Protein AF-A0A086QTF5-F1 (afdb_monomer_lite)

Foldseek 3Di:
DVVVVVVVVVVVVVVLLVVLVVLQCVLPPPPPQWHALVSVLVSCCVDPNVPDDSVNSVVVQVVLPPVPPRIRHSVSSSVVVVD

Secondary structure (DSSP, 8-state):
-HHHHHHHHHHHHHHHHHHHHHHHHHH-TT-SSEEEHHHHHHHHHHSTTTT--HHHHHHHHHHH-SS-SSEEEHHHHHHHHH-

InterPro domains:
  IPR002048 EF-hand domain [PF13499] (17-82)
  IPR002048 EF-hand domain [PS50222] (15-50)
  IPR002048 EF-hand domain [PS50222] (52-83)
  IPR002048 EF-hand domain [SM00054] (19-47)
  IPR002048 EF-hand domain [SM00054] (56-83)
  IPR002048 EF-hand domain [cd00051] (19-82)
  IPR011992 EF-hand domain pair [SSF47473] (1-81)
  IPR018247 EF-Hand 1, calcium-binding site [PS00018] (65-77)
  IPR039647 EF-hand domain pair protein CML-like [PTHR10891] (15-82)

pLDDT: mean 71.75, std 7.7, range [46.78, 82.25]

Structure (mmCIF, N/CA/C/O backbone):
data_AF-A0A086QTF5-F1
#
_entry.id   AF-A0A086QTF5-F1
#
loop_
_atom_site.group_PDB
_atom_site.id
_atom_site.type_symbol
_atom_site.label_atom_id
_atom_site.label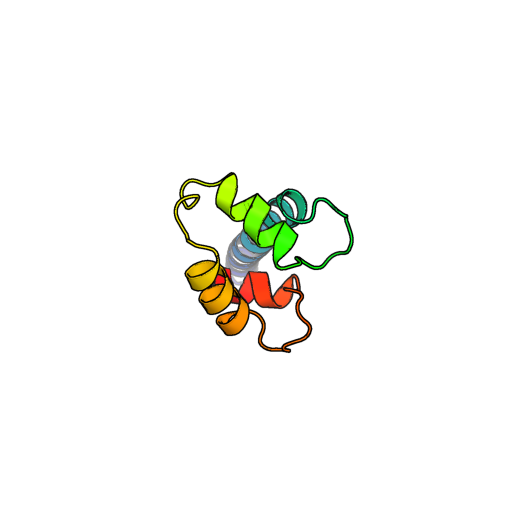_alt_id
_atom_site.label_comp_id
_atom_site.label_asym_id
_atom_site.label_entity_id
_atom_site.label_seq_id
_atom_site.pdbx_PDB_ins_code
_atom_site.Cartn_x
_atom_site.Cartn_y
_atom_site.Cartn_z
_atom_site.occupancy
_atom_site.B_iso_or_equiv
_atom_site.auth_seq_id
_atom_site.auth_comp_id
_atom_site.auth_asym_id
_atom_site.auth_atom_id
_atom_site.pdbx_PDB_model_num
ATOM 1 N N . TYR A 1 1 ? -28.973 22.246 -2.217 1.00 46.78 1 TYR A N 1
ATOM 2 C CA . TYR A 1 1 ? -27.923 22.326 -1.178 1.00 46.78 1 TYR A CA 1
ATOM 3 C C . TYR A 1 1 ? -27.190 20.994 -0.960 1.00 46.78 1 TYR A C 1
ATOM 5 O O . TYR A 1 1 ? -26.066 21.027 -0.485 1.00 46.78 1 TYR A O 1
ATOM 13 N N . ASN A 1 2 ? -27.748 19.841 -1.370 1.00 56.66 2 ASN A N 1
ATOM 14 C CA . ASN A 1 2 ? -27.091 18.532 -1.207 1.00 56.66 2 ASN A CA 1
ATOM 15 C C . ASN A 1 2 ? -26.132 18.149 -2.348 1.00 56.66 2 ASN A C 1
ATOM 17 O O . ASN A 1 2 ? -25.072 17.616 -2.064 1.00 56.66 2 ASN A O 1
ATOM 21 N N . GLU A 1 3 ? -26.413 18.500 -3.607 1.00 75.88 3 GLU A N 1
ATOM 22 C CA . GLU A 1 3 ? -25.548 18.129 -4.749 1.00 75.88 3 GLU A CA 1
ATOM 23 C C . GLU A 1 3 ? -24.118 18.677 -4.651 1.00 75.88 3 GLU A C 1
ATOM 25 O O . GLU A 1 3 ? -23.164 18.009 -5.031 1.00 75.88 3 GLU A O 1
ATOM 30 N N . PHE A 1 4 ? -23.957 19.875 -4.087 1.00 70.56 4 PHE A N 1
ATOM 31 C CA . PHE A 1 4 ? -22.651 20.526 -3.978 1.00 70.56 4 PHE A CA 1
ATOM 32 C C . PHE A 1 4 ? -21.780 19.903 -2.880 1.00 70.56 4 PHE A C 1
ATOM 34 O O . PHE A 1 4 ? -20.578 19.725 -3.063 1.00 70.56 4 PHE A O 1
ATOM 41 N N . ILE A 1 5 ? -22.399 19.534 -1.754 1.00 72.94 5 ILE A N 1
ATOM 42 C CA . ILE A 1 5 ? -21.726 18.828 -0.660 1.00 72.94 5 ILE A CA 1
ATOM 43 C C . ILE A 1 5 ? -21.425 17.393 -1.086 1.00 72.94 5 ILE A C 1
ATOM 45 O O . ILE A 1 5 ? -20.312 16.930 -0.871 1.00 72.94 5 ILE A O 1
ATOM 49 N N . SER A 1 6 ? -22.355 16.725 -1.773 1.00 75.56 6 SER A N 1
ATOM 50 C CA . SER A 1 6 ? -22.114 15.414 -2.373 1.00 75.56 6 SER A CA 1
ATOM 51 C C . SER A 1 6 ? -20.967 15.462 -3.377 1.00 75.56 6 SER A C 1
ATOM 53 O O . SER A 1 6 ? -20.084 14.630 -3.282 1.00 75.56 6 SER A O 1
ATOM 55 N N . ALA A 1 7 ? -20.901 16.449 -4.274 1.00 76.62 7 ALA A N 1
ATOM 56 C CA . ALA A 1 7 ? -19.808 16.564 -5.241 1.00 76.62 7 ALA A CA 1
ATOM 57 C C . ALA A 1 7 ? -18.450 16.859 -4.581 1.00 76.62 7 ALA A C 1
ATOM 59 O O . ALA A 1 7 ? -17.434 16.323 -5.013 1.00 76.62 7 ALA A O 1
ATOM 60 N N . LEU A 1 8 ? -18.413 17.680 -3.524 1.00 76.44 8 LEU A N 1
ATOM 61 C CA . LEU A 1 8 ? -17.187 17.952 -2.762 1.00 76.44 8 LEU A CA 1
ATOM 62 C C . LEU A 1 8 ? -16.735 16.746 -1.930 1.00 76.44 8 LEU A C 1
ATOM 64 O O . LEU A 1 8 ? -15.540 16.462 -1.886 1.00 76.44 8 LEU A O 1
ATOM 68 N N . LEU A 1 9 ? -17.671 16.035 -1.295 1.00 74.62 9 LEU A N 1
ATOM 69 C CA . LEU A 1 9 ? -17.389 14.809 -0.547 1.00 74.62 9 LEU A CA 1
ATOM 70 C C . LEU A 1 9 ? -16.954 13.683 -1.487 1.00 74.62 9 LEU A C 1
ATOM 72 O O . LEU A 1 9 ? -15.924 13.068 -1.233 1.00 74.62 9 LEU A O 1
ATOM 76 N N . LEU A 1 10 ? -17.661 13.488 -2.605 1.00 74.06 10 LEU A N 1
ATOM 77 C CA . LEU A 1 10 ? -17.309 12.514 -3.635 1.00 74.06 10 LEU A CA 1
ATOM 78 C C . LEU A 1 10 ? -15.920 12.828 -4.188 1.00 74.06 10 LEU A C 1
ATOM 80 O O . LEU A 1 10 ? -15.079 11.950 -4.212 1.00 74.06 10 LEU A O 1
ATOM 84 N N . ARG A 1 11 ? -15.627 14.092 -4.522 1.00 70.75 11 ARG A N 1
ATOM 85 C CA . ARG A 1 11 ? -14.306 14.495 -5.022 1.00 70.75 11 ARG A CA 1
ATOM 86 C C . ARG A 1 11 ? -13.189 14.241 -4.014 1.00 70.75 11 ARG A C 1
ATOM 88 O O . ARG A 1 11 ? -12.076 13.934 -4.416 1.00 70.75 11 ARG A O 1
ATOM 95 N N . ARG A 1 12 ? -13.453 14.383 -2.713 1.00 68.56 12 ARG A N 1
ATOM 96 C CA . ARG A 1 12 ? -12.454 14.090 -1.677 1.00 68.56 12 ARG A CA 1
ATOM 97 C C . ARG A 1 12 ? -12.221 12.583 -1.535 1.00 68.56 12 ARG A C 1
ATOM 99 O O . ARG A 1 12 ? -11.072 12.181 -1.407 1.00 68.56 12 ARG A O 1
ATOM 106 N N . MET A 1 13 ? -13.288 11.788 -1.623 1.00 68.00 13 MET A N 1
ATOM 107 C CA . MET A 1 13 ? -13.235 10.323 -1.610 1.00 68.00 13 MET A CA 1
ATOM 108 C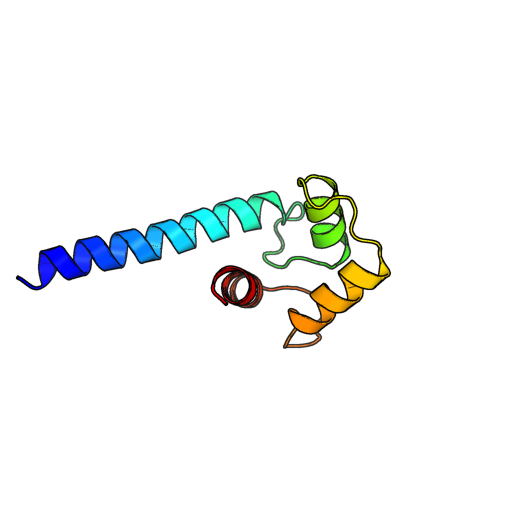 C . MET A 1 13 ? -12.524 9.779 -2.858 1.00 68.00 13 MET A C 1
ATOM 110 O O . MET A 1 13 ? -11.551 9.046 -2.721 1.00 68.00 13 MET A O 1
ATOM 114 N N . THR A 1 14 ? -12.894 10.241 -4.057 1.00 72.19 14 THR A N 1
ATOM 115 C CA . THR A 1 14 ? -12.275 9.784 -5.309 1.00 72.19 14 THR A CA 1
ATOM 116 C C . THR A 1 14 ? -10.807 10.172 -5.405 1.00 72.19 14 THR A C 1
ATOM 118 O O . THR A 1 14 ? -10.004 9.380 -5.877 1.00 72.19 14 THR A O 1
ATOM 121 N N . LEU A 1 15 ? -10.421 11.359 -4.919 1.00 71.69 15 LEU A N 1
ATOM 122 C CA . LEU A 1 15 ? -9.013 11.757 -4.880 1.00 71.69 15 LEU A CA 1
ATOM 123 C C . LEU A 1 15 ? -8.198 10.866 -3.941 1.00 71.69 15 LEU A C 1
ATOM 125 O O . LEU A 1 15 ? -7.060 10.544 -4.268 1.00 71.69 15 LEU A O 1
ATOM 129 N N . GLN A 1 16 ? -8.751 10.467 -2.792 1.00 71.50 16 GLN A N 1
ATOM 130 C CA . GLN A 1 16 ? -8.073 9.518 -1.909 1.00 71.50 16 GLN A CA 1
ATOM 131 C C . GLN A 1 16 ? -7.941 8.155 -2.583 1.00 71.50 16 GLN A C 1
ATOM 133 O O . GLN A 1 16 ? -6.843 7.611 -2.608 1.00 71.50 16 GLN A O 1
ATOM 138 N N . GLU A 1 17 ? -9.009 7.643 -3.194 1.00 74.12 17 GLU A N 1
ATOM 139 C CA . GLU A 1 17 ? -8.979 6.375 -3.925 1.00 74.12 17 GLU A CA 1
ATOM 140 C C . GLU A 1 17 ? -7.984 6.399 -5.093 1.00 74.12 17 GLU A C 1
ATOM 142 O O . GLU A 1 17 ? -7.202 5.465 -5.228 1.00 74.12 17 GLU A O 1
ATOM 147 N N . GLU A 1 18 ? -7.954 7.459 -5.905 1.00 76.88 18 GLU A N 1
ATOM 148 C CA . GLU A 1 18 ? -7.011 7.617 -7.020 1.00 76.88 18 GLU A CA 1
ATOM 149 C C . GLU A 1 18 ? -5.565 7.719 -6.533 1.00 76.88 18 GLU A C 1
ATOM 151 O O . GLU A 1 18 ? -4.698 7.029 -7.062 1.00 76.88 18 GLU A O 1
ATOM 156 N N . GLN A 1 19 ? -5.295 8.510 -5.491 1.00 74.06 19 GLN A N 1
ATOM 157 C CA . GLN A 1 19 ? -3.956 8.615 -4.905 1.00 74.06 19 GLN A CA 1
ATOM 158 C C . GLN A 1 19 ? -3.502 7.273 -4.323 1.00 74.06 19 GLN A C 1
ATOM 160 O O . GLN A 1 19 ? -2.369 6.854 -4.553 1.00 74.06 19 GLN A O 1
ATOM 165 N N . LEU A 1 20 ? -4.390 6.569 -3.617 1.00 73.31 20 LEU A N 1
ATOM 166 C CA . LEU A 1 20 ? -4.127 5.234 -3.087 1.00 73.31 20 LEU A CA 1
ATOM 167 C C . LEU A 1 20 ? -3.880 4.248 -4.222 1.00 73.31 20 LEU A C 1
ATOM 169 O O . LEU A 1 20 ? -2.932 3.480 -4.146 1.00 73.31 20 LEU A O 1
ATOM 173 N N . ARG A 1 21 ? -4.652 4.318 -5.311 1.00 76.50 21 ARG A N 1
ATOM 174 C CA . ARG A 1 21 ? -4.489 3.480 -6.504 1.00 76.50 21 ARG A CA 1
ATOM 175 C C . ARG A 1 21 ? -3.179 3.757 -7.230 1.00 76.50 21 ARG A C 1
ATOM 177 O O . ARG A 1 21 ? -2.515 2.814 -7.637 1.00 76.50 21 ARG A O 1
ATOM 184 N N . GLU A 1 22 ? -2.784 5.017 -7.386 1.00 76.69 22 GLU A N 1
ATOM 185 C CA . GLU A 1 22 ? -1.509 5.401 -8.000 1.00 76.69 22 GLU A CA 1
ATOM 186 C C . GLU A 1 22 ? -0.317 4.940 -7.162 1.00 76.69 22 GLU A C 1
ATOM 188 O O . GLU A 1 22 ? 0.668 4.431 -7.698 1.00 76.69 22 GLU A O 1
ATOM 193 N N . VAL A 1 23 ? -0.406 5.112 -5.843 1.00 74.69 23 VAL A N 1
ATOM 194 C CA . VAL A 1 23 ? 0.613 4.667 -4.894 1.00 74.69 23 VAL A CA 1
ATOM 195 C C . VAL A 1 23 ? 0.689 3.139 -4.886 1.00 74.69 23 VAL A C 1
ATOM 197 O O . VAL A 1 23 ? 1.777 2.584 -5.018 1.00 74.69 23 VAL A O 1
ATOM 200 N N . PHE A 1 24 ? -0.457 2.462 -4.845 1.00 73.69 24 PHE A N 1
ATOM 201 C CA . PHE A 1 24 ? -0.558 1.011 -4.928 1.00 73.69 24 PHE A CA 1
ATOM 202 C C . PHE A 1 24 ? 0.022 0.488 -6.241 1.00 73.69 24 PHE A C 1
ATOM 204 O O . PHE A 1 24 ? 0.860 -0.397 -6.216 1.00 73.69 24 PHE A O 1
ATOM 211 N N . ASN A 1 25 ? -0.310 1.096 -7.381 1.00 75.88 25 ASN A N 1
ATOM 212 C CA . ASN A 1 25 ? 0.214 0.710 -8.693 1.00 75.88 25 ASN A CA 1
ATOM 213 C C . ASN A 1 25 ? 1.721 0.996 -8.841 1.00 75.88 25 ASN A C 1
ATOM 215 O O . ASN A 1 25 ? 2.429 0.299 -9.561 1.00 75.88 25 ASN A O 1
ATOM 219 N N . LYS A 1 26 ? 2.248 2.008 -8.140 1.00 73.50 26 LYS A N 1
ATOM 220 C CA . LYS A 1 26 ? 3.699 2.238 -8.038 1.00 73.50 26 LYS A CA 1
ATOM 221 C C . LYS A 1 26 ? 4.414 1.153 -7.239 1.00 73.50 26 LYS A C 1
ATOM 223 O O . LYS A 1 26 ? 5.597 0.912 -7.478 1.00 73.50 26 LYS A O 1
ATOM 228 N N . PHE A 1 27 ? 3.733 0.556 -6.269 1.00 71.12 27 PHE A N 1
ATOM 229 C CA . PHE A 1 27 ? 4.291 -0.472 -5.400 1.00 71.12 27 PHE A CA 1
ATOM 230 C C . PHE A 1 27 ? 4.050 -1.892 -5.928 1.00 71.12 27 PHE A C 1
ATOM 232 O O . PHE A 1 27 ? 4.912 -2.755 -5.760 1.00 71.12 27 PHE A O 1
ATOM 239 N N . ASP A 1 28 ? 2.937 -2.118 -6.624 1.00 72.19 28 ASP A N 1
ATOM 240 C CA . ASP A 1 28 ? 2.568 -3.374 -7.267 1.00 72.19 28 ASP A CA 1
ATOM 241 C C . ASP A 1 28 ? 3.293 -3.521 -8.610 1.00 72.19 28 ASP A C 1
ATOM 243 O O . ASP A 1 28 ? 2.731 -3.426 -9.697 1.00 72.19 28 ASP A O 1
ATOM 247 N N . VAL A 1 29 ? 4.603 -3.751 -8.531 1.00 62.84 29 VAL A N 1
ATOM 248 C CA . VAL A 1 29 ? 5.478 -3.906 -9.707 1.00 62.84 29 VAL A CA 1
ATOM 249 C C . VAL A 1 29 ? 5.106 -5.142 -10.543 1.00 62.84 29 VAL A C 1
ATOM 251 O O . VAL A 1 29 ? 5.493 -5.234 -11.708 1.00 62.84 29 VAL A O 1
ATOM 254 N N . ARG A 1 30 ? 4.383 -6.106 -9.959 1.00 63.88 30 ARG A N 1
ATOM 255 C CA . ARG A 1 30 ? 3.987 -7.355 -10.625 1.00 63.88 30 ARG A CA 1
ATOM 256 C C . ARG A 1 30 ? 2.604 -7.272 -11.278 1.00 63.88 30 ARG A C 1
ATOM 258 O O . ARG A 1 30 ? 2.336 -8.089 -12.155 1.00 63.88 30 ARG A O 1
ATOM 265 N N . GLY A 1 31 ? 1.781 -6.278 -10.929 1.00 64.69 31 GLY A N 1
ATOM 266 C CA . GLY A 1 31 ? 0.432 -6.118 -11.480 1.00 64.69 31 GLY A CA 1
ATOM 267 C C . GLY A 1 31 ? -0.540 -7.204 -11.013 1.00 64.69 31 GLY A C 1
ATOM 268 O O . GLY A 1 31 ? -1.487 -7.518 -11.734 1.00 64.69 31 GLY A O 1
ATOM 269 N N . GLU A 1 32 ? -0.276 -7.822 -9.858 1.00 67.56 32 GLU A N 1
ATOM 270 C CA . GLU A 1 32 ? -1.104 -8.899 -9.300 1.00 67.56 32 GLU A CA 1
ATOM 271 C C . GLU A 1 32 ? -2.302 -8.346 -8.513 1.00 67.56 32 GLU A C 1
ATOM 273 O O . GLU A 1 32 ? -3.241 -9.085 -8.234 1.00 67.56 32 GLU A O 1
ATOM 278 N N . GLY A 1 33 ? -2.317 -7.044 -8.204 1.00 69.75 33 GLY A N 1
ATOM 279 C CA . GLY A 1 33 ? -3.381 -6.426 -7.414 1.00 69.75 33 GLY A CA 1
ATOM 280 C C . GLY A 1 33 ? -3.227 -6.616 -5.902 1.00 69.75 33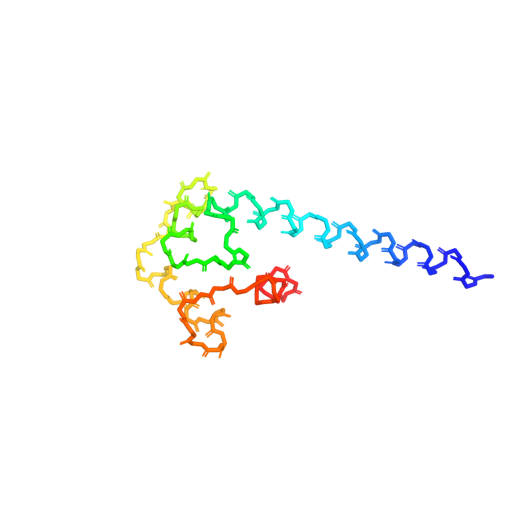 GLY A C 1
ATOM 281 O O . GLY A 1 33 ? -4.099 -6.161 -5.164 1.00 69.75 33 GLY A O 1
ATOM 282 N N . CYS A 1 34 ? -2.115 -7.212 -5.454 1.00 69.94 34 CYS A N 1
ATOM 283 C CA . CYS A 1 34 ? -1.780 -7.462 -4.050 1.00 69.94 34 CYS A CA 1
ATOM 284 C C . CYS A 1 34 ? -0.287 -7.171 -3.799 1.00 69.94 34 CYS A C 1
ATOM 286 O O . CYS A 1 34 ? 0.581 -7.532 -4.596 1.00 69.94 34 CYS A O 1
ATOM 288 N N . LEU A 1 35 ? 0.040 -6.546 -2.668 1.00 76.31 35 LEU A N 1
ATOM 289 C CA . LEU A 1 35 ? 1.414 -6.217 -2.290 1.00 76.31 35 LEU A CA 1
ATOM 290 C C . LEU A 1 35 ? 2.010 -7.317 -1.409 1.00 76.31 35 LEU A C 1
ATOM 292 O O . LEU A 1 35 ? 1.677 -7.447 -0.236 1.00 76.31 35 LEU A O 1
ATOM 296 N N . THR A 1 36 ? 2.958 -8.079 -1.946 1.00 76.56 36 THR A N 1
ATOM 297 C CA . THR A 1 36 ? 3.766 -9.009 -1.141 1.00 76.56 36 THR A CA 1
ATOM 298 C C . THR A 1 36 ? 4.717 -8.272 -0.202 1.00 76.56 36 THR A C 1
ATOM 300 O O . THR A 1 36 ? 5.148 -7.148 -0.480 1.00 76.56 36 THR A O 1
ATOM 303 N N . MET A 1 37 ? 5.151 -8.950 0.866 1.00 74.94 37 MET A N 1
ATOM 304 C CA . MET A 1 37 ? 6.184 -8.446 1.781 1.00 74.94 37 MET A CA 1
ATOM 305 C C . MET A 1 37 ? 7.453 -7.983 1.038 1.00 74.94 37 MET A C 1
ATOM 307 O O . MET A 1 37 ? 8.063 -6.976 1.400 1.00 74.94 37 MET A O 1
ATOM 311 N N . GLU A 1 38 ? 7.842 -8.674 -0.037 1.00 75.12 38 GLU A N 1
ATOM 312 C CA . GLU A 1 38 ? 8.981 -8.285 -0.876 1.00 75.12 38 GLU A CA 1
ATOM 313 C C . GLU A 1 38 ? 8.735 -6.981 -1.649 1.00 75.12 38 GLU A C 1
ATOM 315 O O . GLU A 1 38 ? 9.617 -6.115 -1.690 1.00 75.12 38 GLU A O 1
ATOM 320 N N . SER A 1 39 ? 7.541 -6.809 -2.223 1.00 74.94 39 SER A N 1
ATOM 321 C CA . SER A 1 39 ? 7.135 -5.575 -2.907 1.00 74.94 39 SER A CA 1
ATOM 322 C C . SER A 1 39 ? 7.049 -4.407 -1.928 1.00 74.94 39 SER A C 1
ATOM 324 O O . SER A 1 39 ? 7.628 -3.354 -2.197 1.00 74.94 39 SER A O 1
ATOM 326 N N . LEU A 1 40 ? 6.444 -4.612 -0.752 1.00 74.50 40 LEU A N 1
ATOM 327 C CA . LEU A 1 40 ? 6.376 -3.614 0.319 1.00 74.50 40 LEU A CA 1
ATOM 328 C C . LEU A 1 40 ? 7.780 -3.220 0.808 1.00 74.50 40 LEU A C 1
ATOM 330 O O . LEU A 1 40 ? 8.085 -2.043 0.998 1.00 74.50 40 LEU A O 1
ATOM 334 N N . ARG A 1 41 ? 8.693 -4.188 0.936 1.00 74.06 41 ARG A N 1
ATOM 335 C CA . ARG A 1 41 ? 10.096 -3.928 1.280 1.00 74.06 41 ARG A CA 1
ATOM 336 C C . ARG A 1 41 ? 10.804 -3.082 0.233 1.00 74.06 41 ARG A C 1
ATOM 338 O O . ARG A 1 41 ? 11.563 -2.175 0.576 1.00 74.06 41 ARG A O 1
ATOM 345 N N . LYS A 1 42 ? 10.586 -3.377 -1.046 1.00 73.56 42 LYS A N 1
ATOM 346 C CA . LYS A 1 42 ? 11.203 -2.649 -2.161 1.00 73.56 42 LYS A CA 1
ATOM 347 C C . LYS A 1 42 ? 10.637 -1.230 -2.280 1.00 73.56 42 LYS A C 1
ATOM 349 O O . LYS A 1 42 ? 11.396 -0.286 -2.485 1.00 73.56 42 LYS A O 1
ATOM 354 N N . ALA A 1 43 ? 9.334 -1.095 -2.057 1.00 69.94 43 ALA A N 1
ATOM 355 C CA . ALA A 1 43 ? 8.595 0.152 -1.935 1.00 69.94 43 ALA A CA 1
ATOM 356 C C . ALA A 1 43 ? 9.133 1.051 -0.809 1.00 69.94 43 ALA A C 1
ATOM 358 O O . ALA A 1 43 ? 9.488 2.207 -1.045 1.00 69.94 43 ALA A O 1
ATOM 359 N N . LEU A 1 44 ? 9.262 0.503 0.403 1.00 66.75 44 LEU A N 1
ATOM 360 C CA . LEU A 1 44 ? 9.749 1.222 1.583 1.00 66.75 44 LEU A CA 1
ATOM 361 C C . LEU A 1 44 ? 11.229 1.600 1.458 1.00 66.75 44 LEU A C 1
ATOM 363 O O . LEU A 1 44 ? 11.596 2.716 1.822 1.00 66.75 44 LEU A O 1
ATOM 367 N N . LYS A 1 45 ? 12.058 0.745 0.842 1.00 65.31 45 LYS A N 1
ATOM 368 C CA . LYS A 1 45 ? 13.454 1.074 0.492 1.00 65.31 45 LYS A CA 1
ATOM 369 C C . LYS A 1 45 ? 13.586 2.241 -0.491 1.00 65.31 45 LYS A C 1
ATOM 371 O O . LYS A 1 45 ? 14.595 2.936 -0.454 1.00 65.31 45 LYS A O 1
ATOM 376 N N . GLY A 1 46 ? 12.608 2.441 -1.376 1.00 58.78 46 GLY A N 1
ATOM 377 C CA . GLY A 1 46 ? 12.588 3.553 -2.333 1.00 58.78 46 GLY A CA 1
ATOM 378 C C . GLY A 1 46 ? 12.008 4.855 -1.772 1.00 58.78 46 GLY A C 1
ATOM 379 O O . GLY A 1 46 ? 12.129 5.902 -2.407 1.00 58.78 46 GLY A O 1
ATOM 380 N N . SER A 1 47 ? 11.378 4.805 -0.596 1.00 58.16 47 SER A N 1
ATOM 381 C CA . SER A 1 47 ? 10.768 5.960 0.061 1.00 58.16 47 SER A CA 1
ATOM 382 C C . SER A 1 47 ? 11.672 6.521 1.166 1.00 58.16 47 SER A C 1
ATOM 384 O O . SER A 1 47 ? 12.658 5.908 1.572 1.00 58.16 47 SER A O 1
ATOM 386 N N . ARG A 1 48 ? 11.322 7.694 1.711 1.00 52.53 48 ARG A N 1
ATOM 387 C CA . ARG A 1 48 ? 12.069 8.363 2.803 1.00 52.53 48 ARG A CA 1
ATOM 388 C C . ARG A 1 48 ? 12.122 7.543 4.107 1.00 52.53 48 ARG A C 1
ATOM 390 O O . ARG A 1 48 ? 12.834 7.923 5.029 1.00 52.53 48 ARG A O 1
ATOM 397 N N . TYR A 1 49 ? 11.398 6.424 4.148 1.00 49.50 49 TYR A N 1
ATOM 398 C CA . TYR A 1 49 ? 11.333 5.432 5.221 1.00 49.50 49 TYR A CA 1
ATOM 399 C C . TYR A 1 49 ? 12.300 4.248 5.027 1.00 49.50 49 TYR A C 1
ATOM 401 O O . TYR A 1 49 ? 12.198 3.253 5.737 1.00 49.50 49 TYR A O 1
ATOM 409 N N . GLY A 1 50 ? 13.267 4.333 4.105 1.00 52.16 50 GLY A N 1
ATOM 410 C CA . GLY A 1 50 ? 14.220 3.257 3.782 1.00 52.16 50 GLY A CA 1
ATOM 411 C C . GLY A 1 50 ? 15.176 2.809 4.901 1.00 52.16 50 GLY A C 1
ATOM 412 O O . GLY A 1 50 ? 16.150 2.118 4.615 1.00 52.16 50 GLY A O 1
ATOM 413 N N . GLN A 1 51 ? 14.924 3.200 6.152 1.00 56.66 51 GLN A N 1
ATOM 414 C CA . GLN A 1 51 ? 15.679 2.801 7.342 1.00 56.66 51 GLN A CA 1
ATOM 415 C C . GLN A 1 51 ? 14.957 1.748 8.195 1.00 56.66 51 GLN A C 1
ATOM 417 O O . GLN A 1 51 ? 15.525 1.310 9.191 1.00 56.66 51 GLN A O 1
ATOM 422 N N . LEU A 1 52 ? 13.738 1.326 7.834 1.00 61.75 52 LEU A N 1
ATOM 423 C CA . LEU A 1 52 ? 13.091 0.225 8.546 1.00 61.75 52 LEU A CA 1
ATOM 424 C C . LEU A 1 52 ? 13.831 -1.091 8.285 1.00 61.75 52 LEU A C 1
ATOM 426 O O . LEU A 1 52 ? 14.003 -1.518 7.139 1.00 61.75 52 LEU A O 1
ATOM 430 N N . THR A 1 53 ? 14.271 -1.725 9.368 1.00 72.25 53 THR A N 1
ATOM 431 C CA . THR A 1 53 ? 14.852 -3.068 9.381 1.00 72.25 53 THR A CA 1
ATOM 432 C C . THR A 1 53 ? 13.817 -4.100 8.944 1.00 72.25 53 THR A C 1
ATOM 434 O O . THR A 1 53 ? 12.614 -3.898 9.096 1.00 72.25 53 THR A O 1
ATOM 437 N N . ASP A 1 54 ? 14.282 -5.241 8.435 1.00 73.06 54 ASP A N 1
ATOM 438 C CA . ASP A 1 54 ? 13.429 -6.376 8.066 1.00 73.06 54 ASP A CA 1
ATOM 439 C C . ASP A 1 54 ? 12.433 -6.767 9.167 1.00 73.06 54 ASP A C 1
ATOM 441 O O . ASP A 1 54 ? 11.315 -7.160 8.856 1.00 73.06 54 ASP A O 1
ATOM 445 N N . GLU A 1 55 ? 12.836 -6.644 10.432 1.00 78.75 55 GLU A N 1
ATOM 446 C CA . GLU A 1 55 ? 12.034 -6.964 11.617 1.00 78.75 55 GLU A CA 1
ATOM 447 C C . GLU A 1 55 ? 10.895 -5.961 11.838 1.00 78.75 55 GLU A C 1
ATOM 449 O O . GLU A 1 55 ? 9.743 -6.369 11.968 1.00 78.75 55 GLU A O 1
ATOM 454 N N . GLU A 1 56 ? 11.192 -4.661 11.775 1.00 76.81 56 GLU A N 1
ATOM 455 C CA . GLU A 1 56 ? 10.195 -3.582 11.860 1.00 76.81 56 GLU A CA 1
ATOM 456 C C . GLU A 1 56 ? 9.192 -3.671 10.709 1.00 76.81 56 GLU A C 1
ATOM 458 O O . GLU A 1 56 ? 7.986 -3.523 10.887 1.00 76.81 56 GLU A O 1
ATOM 463 N N . LEU A 1 57 ? 9.686 -3.991 9.513 1.00 75.19 57 LEU A N 1
ATOM 464 C CA . LEU A 1 57 ? 8.844 -4.183 8.342 1.00 75.19 57 LEU A CA 1
ATOM 465 C C . LEU A 1 57 ? 7.920 -5.390 8.506 1.00 75.19 57 LEU A C 1
ATOM 467 O O . LEU A 1 57 ? 6.781 -5.336 8.066 1.00 75.19 57 LEU A O 1
ATOM 471 N N . LYS A 1 58 ? 8.392 -6.459 9.154 1.00 77.56 58 LYS A N 1
ATOM 472 C CA . LYS A 1 58 ? 7.601 -7.655 9.467 1.00 77.56 58 LYS A CA 1
ATOM 473 C C . LYS A 1 58 ? 6.522 -7.373 10.505 1.00 77.56 58 LYS A C 1
ATOM 475 O O . LYS A 1 58 ? 5.426 -7.899 10.369 1.00 77.56 58 LYS A O 1
ATOM 480 N N . LEU A 1 59 ? 6.826 -6.545 11.506 1.00 80.38 59 LEU A N 1
ATOM 481 C CA . LEU A 1 59 ? 5.864 -6.098 12.514 1.00 80.38 59 LEU A CA 1
ATOM 482 C C . LEU A 1 59 ? 4.751 -5.265 11.879 1.00 80.38 59 LEU A C 1
ATOM 484 O O . LEU A 1 59 ? 3.582 -5.575 12.072 1.00 80.38 59 LEU A O 1
ATOM 488 N N . ILE A 1 60 ? 5.112 -4.278 11.055 1.00 75.50 60 ILE A N 1
ATOM 489 C CA . ILE A 1 60 ? 4.134 -3.453 10.332 1.00 75.50 60 ILE A CA 1
ATOM 490 C C . ILE A 1 60 ? 3.340 -4.311 9.354 1.00 75.50 60 ILE A C 1
ATOM 492 O O . ILE A 1 60 ? 2.124 -4.200 9.291 1.00 75.50 60 ILE A O 1
ATOM 496 N N . PHE A 1 61 ? 4.008 -5.197 8.614 1.00 77.56 61 PHE A N 1
ATOM 497 C CA . PHE A 1 61 ? 3.328 -6.099 7.694 1.00 77.56 61 PHE A CA 1
ATOM 498 C C . PHE A 1 61 ? 2.312 -6.972 8.435 1.00 77.56 61 PHE A C 1
ATOM 500 O O . PHE A 1 61 ? 1.173 -7.034 8.009 1.00 77.56 61 PHE A O 1
ATOM 507 N N . ALA A 1 62 ? 2.680 -7.568 9.572 1.00 80.06 62 ALA A N 1
ATOM 508 C CA . ALA A 1 62 ? 1.777 -8.393 10.378 1.00 80.06 62 ALA A CA 1
ATOM 509 C C . ALA A 1 62 ? 0.628 -7.603 11.032 1.00 80.06 62 ALA A C 1
ATOM 511 O O . ALA A 1 62 ? -0.411 -8.176 11.345 1.00 80.06 62 ALA A O 1
ATOM 512 N N . GLU A 1 63 ? 0.806 -6.303 11.267 1.00 80.00 63 GLU A N 1
ATOM 513 C CA . GLU A 1 63 ? -0.252 -5.433 11.795 1.00 80.00 63 GLU A CA 1
ATOM 514 C C . GLU A 1 63 ? -1.290 -5.063 10.720 1.00 80.00 63 GLU A C 1
ATOM 516 O O . GLU A 1 63 ? -2.473 -4.868 11.022 1.00 80.00 63 GLU A O 1
ATOM 521 N N . VAL A 1 64 ? -0.840 -5.004 9.465 1.00 77.50 64 VAL A N 1
ATOM 522 C CA . VAL A 1 64 ? -1.613 -4.577 8.290 1.00 77.50 64 VAL A CA 1
ATOM 523 C C . VAL A 1 64 ? -2.276 -5.751 7.582 1.00 77.50 64 VAL A C 1
ATOM 525 O O . VAL A 1 64 ? -3.412 -5.626 7.138 1.00 77.50 64 VAL A O 1
ATOM 528 N N . ASP A 1 65 ? -1.576 -6.881 7.513 1.00 82.25 65 ASP A N 1
ATOM 529 C CA . ASP A 1 65 ? -2.036 -8.167 6.993 1.00 82.25 65 ASP A CA 1
ATOM 530 C C . ASP A 1 65 ? -3.044 -8.786 7.977 1.00 82.25 65 ASP A C 1
ATOM 532 O O . ASP A 1 65 ? -2.727 -9.639 8.813 1.00 82.25 65 ASP A O 1
ATOM 536 N N . LYS A 1 66 ? -4.284 -8.287 7.937 1.00 77.56 66 LYS A N 1
ATOM 537 C CA . LYS A 1 66 ? -5.371 -8.708 8.833 1.00 77.56 66 LYS A CA 1
ATOM 538 C C . LYS A 1 66 ? -5.828 -10.117 8.491 1.00 77.56 66 LYS A C 1
ATOM 540 O O . LYS A 1 66 ? -6.249 -10.853 9.388 1.00 77.56 66 LYS A O 1
ATOM 545 N N . ASN A 1 67 ? -5.773 -10.480 7.211 1.00 79.25 67 ASN A N 1
ATOM 546 C CA . ASN A 1 67 ? -6.162 -11.800 6.733 1.00 79.25 67 ASN A CA 1
ATOM 547 C C . ASN A 1 67 ? -5.042 -12.853 6.896 1.00 79.25 67 ASN A C 1
ATOM 549 O O . ASN A 1 67 ? -5.348 -14.045 6.854 1.00 79.25 67 ASN A O 1
ATOM 553 N N . ASN A 1 68 ? -3.804 -12.436 7.201 1.00 74.12 68 ASN A N 1
ATOM 554 C CA . ASN A 1 68 ? -2.620 -13.295 7.330 1.00 74.12 68 ASN A CA 1
ATOM 555 C C . ASN A 1 68 ? -2.384 -14.162 6.080 1.00 74.12 68 ASN A C 1
ATOM 557 O O . ASN A 1 68 ? -1.890 -15.290 6.183 1.00 74.12 68 ASN A O 1
ATOM 561 N N . ASP A 1 69 ? -2.741 -13.651 4.901 1.00 80.38 69 ASP A N 1
ATOM 562 C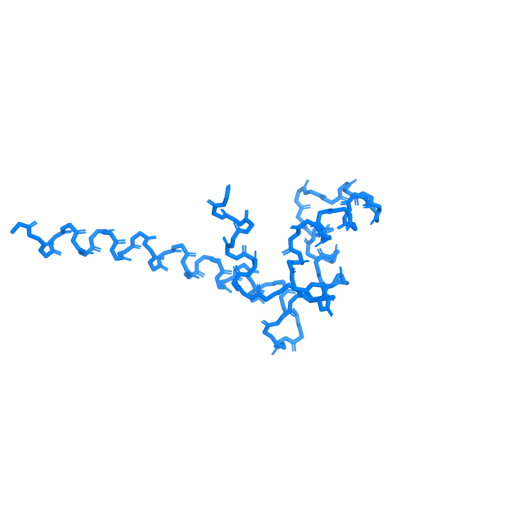 CA . ASP A 1 69 ? -2.515 -14.348 3.632 1.00 80.38 69 ASP A CA 1
ATOM 563 C C . ASP A 1 69 ? -1.072 -14.143 3.135 1.00 80.38 69 ASP A C 1
ATOM 565 O O . ASP A 1 69 ? -0.597 -14.856 2.250 1.00 80.38 69 ASP A O 1
ATOM 569 N N . GLY A 1 70 ? -0.319 -13.216 3.746 1.00 76.50 70 GLY A N 1
ATOM 570 C CA . GLY A 1 70 ? 1.040 -12.868 3.326 1.00 76.50 70 GLY A CA 1
ATOM 571 C C . GLY A 1 70 ? 1.076 -11.848 2.185 1.00 76.50 70 GLY A C 1
ATOM 572 O O . GLY A 1 70 ? 2.146 -11.596 1.609 1.00 76.50 70 GLY A O 1
ATOM 573 N N . TYR A 1 71 ? -0.072 -11.241 1.879 1.00 80.38 71 TYR A N 1
ATOM 574 C CA . TYR A 1 71 ? -0.265 -10.225 0.854 1.00 80.38 71 TYR A CA 1
ATOM 575 C C . TYR A 1 71 ? -1.125 -9.100 1.419 1.00 80.38 71 TYR A C 1
ATOM 577 O O . TYR A 1 71 ? -2.097 -9.364 2.105 1.00 80.38 71 TYR A O 1
ATOM 585 N N . VAL A 1 72 ? -0.778 -7.856 1.097 1.00 79.88 72 VAL A N 1
ATOM 586 C CA . VAL A 1 72 ? -1.588 -6.686 1.440 1.00 79.88 72 VAL A CA 1
ATOM 587 C C . VAL A 1 72 ? -2.466 -6.339 0.248 1.00 79.88 72 VAL A C 1
ATOM 589 O O . VAL A 1 72 ? -1.975 -5.893 -0.797 1.00 79.88 72 VAL A O 1
ATOM 592 N N . ASP A 1 73 ? -3.768 -6.535 0.404 1.00 80.75 73 ASP A N 1
ATOM 593 C CA . ASP A 1 73 ? -4.751 -6.166 -0.606 1.00 80.75 73 ASP A CA 1
ATOM 594 C C . ASP A 1 73 ? -4.951 -4.646 -0.671 1.00 80.75 73 ASP A C 1
ATOM 596 O O . ASP A 1 73 ? -4.644 -3.898 0.261 1.00 80.75 73 ASP A O 1
ATOM 600 N N . PHE A 1 74 ? -5.545 -4.159 -1.765 1.00 76.75 74 PHE A N 1
ATOM 601 C CA . PHE A 1 74 ? -5.891 -2.738 -1.905 1.00 76.75 74 PHE A CA 1
ATOM 602 C C . PHE A 1 74 ? -6.724 -2.209 -0.721 1.00 76.75 74 PHE A C 1
ATOM 604 O O . PHE A 1 74 ? -6.540 -1.071 -0.294 1.00 76.75 74 PHE A O 1
ATOM 611 N N . TYR A 1 75 ? -7.617 -3.038 -0.170 1.00 77.06 75 TYR A N 1
ATOM 612 C CA . TYR A 1 75 ? -8.441 -2.672 0.984 1.00 77.06 75 TYR A CA 1
ATOM 613 C C . TYR A 1 75 ? -7.623 -2.520 2.270 1.00 77.06 75 TYR A C 1
ATOM 615 O O . TYR A 1 75 ? -7.814 -1.542 2.986 1.00 77.06 75 TYR A O 1
ATOM 623 N N . GLU A 1 76 ? -6.688 -3.432 2.537 1.00 80.44 76 GLU A N 1
ATOM 624 C CA . GLU A 1 76 ? -5.802 -3.370 3.710 1.00 80.44 76 GLU A CA 1
ATOM 625 C C . GLU A 1 76 ? -4.816 -2.201 3.600 1.00 80.44 76 GLU A C 1
ATOM 627 O O . GLU A 1 76 ? -4.528 -1.513 4.578 1.00 80.44 76 GLU A O 1
ATOM 632 N N . PHE A 1 77 ? -4.364 -1.899 2.383 1.00 75.62 77 PHE A N 1
ATOM 633 C CA . PHE A 1 77 ? -3.554 -0.717 2.111 1.00 75.62 77 PHE A CA 1
ATOM 634 C C . PHE A 1 77 ? -4.326 0.596 2.334 1.00 75.62 77 PHE A C 1
ATOM 636 O O . PHE A 1 77 ? -3.779 1.554 2.886 1.00 75.62 77 PHE A O 1
ATOM 643 N N . CYS A 1 78 ? -5.596 0.652 1.917 1.00 74.88 78 CYS A N 1
ATOM 644 C CA . CYS A 1 78 ? -6.489 1.776 2.209 1.00 74.88 78 CYS A CA 1
ATOM 645 C C . CYS A 1 78 ? -6.686 1.964 3.717 1.00 74.88 78 CYS A C 1
ATOM 647 O O . CYS A 1 78 ? -6.644 3.100 4.186 1.00 74.88 78 CYS A O 1
ATOM 649 N N . ASP A 1 79 ? -6.881 0.870 4.458 1.00 74.69 79 ASP A N 1
ATOM 650 C CA . ASP A 1 79 ? -7.057 0.896 5.912 1.00 74.69 79 ASP A CA 1
ATOM 651 C C . ASP A 1 7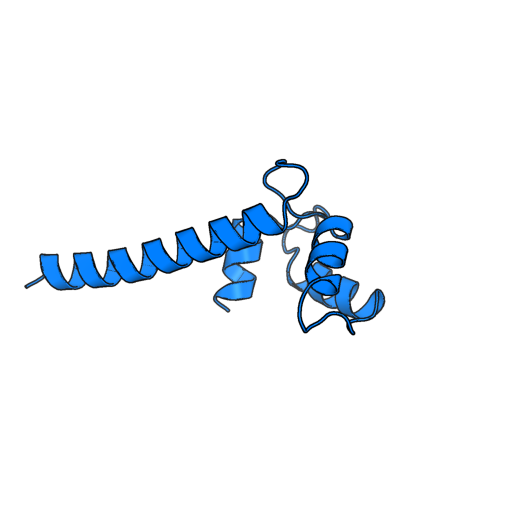9 ? -5.807 1.465 6.603 1.00 74.69 79 ASP A C 1
ATOM 653 O O . ASP A 1 79 ? -5.916 2.427 7.358 1.00 74.69 79 ASP A O 1
ATOM 657 N N . LEU A 1 80 ? -4.607 0.998 6.227 1.00 71.25 80 LEU A N 1
ATOM 658 C CA . LEU A 1 80 ? -3.331 1.547 6.711 1.00 71.25 80 LEU A CA 1
ATOM 659 C C . LEU A 1 80 ? -3.221 3.065 6.490 1.00 71.25 80 LEU A C 1
ATOM 661 O O . LEU A 1 80 ? -2.777 3.794 7.371 1.00 71.25 80 LEU A O 1
ATOM 665 N N . MET A 1 81 ? -3.562 3.548 5.295 1.00 67.12 81 MET A N 1
ATOM 666 C CA . MET A 1 81 ? -3.398 4.962 4.941 1.00 67.12 81 MET A CA 1
ATOM 667 C C . MET A 1 81 ? -4.497 5.871 5.500 1.00 67.12 81 MET A C 1
ATOM 669 O O . MET A 1 81 ? -4.307 7.089 5.532 1.00 67.12 81 MET A O 1
ATOM 673 N N . THR A 1 82 ? -5.650 5.312 5.878 1.00 62.72 82 THR A N 1
ATOM 674 C CA . THR A 1 82 ? -6.779 6.084 6.409 1.00 62.72 82 THR A CA 1
ATOM 675 C C . THR A 1 82 ? -6.912 6.020 7.929 1.00 62.72 82 THR A C 1
ATOM 677 O O . THR A 1 82 ? -7.696 6.810 8.468 1.00 62.72 82 THR A O 1
ATOM 680 N N . SER A 1 83 ? -6.207 5.093 8.587 1.00 53.69 83 SER A N 1
ATOM 681 C CA . SER A 1 83 ? -6.237 4.904 10.040 1.00 53.69 83 SER A CA 1
ATOM 682 C C . SER A 1 83 ? -5.389 5.908 10.821 1.00 53.69 83 SER A C 1
ATOM 684 O O . SER A 1 83 ? -4.516 6.591 10.242 1.00 53.69 83 SER A O 1
#

Radius of gyration: 15.02 Å; chains: 1; bounding box: 44×37×24 Å

Organism: NCBI:txid9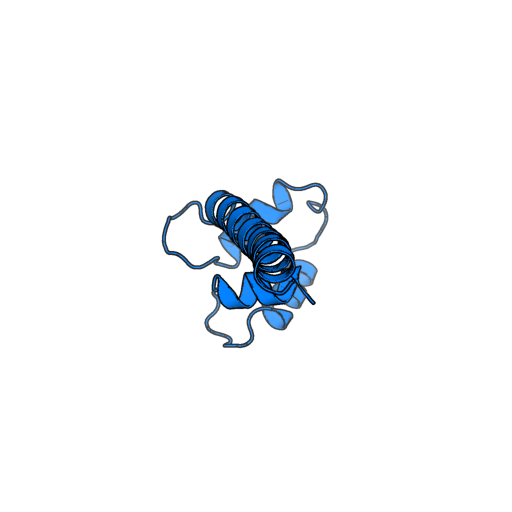43118

Sequence (83 aa):
YNEFISALLLRRMTLQEEQLREVFNKFDVRGEGCLTMESLRKALKGSRYGQLTDEELKLIFAEVDKNNDGYVDFYEFCDLMTS